Protein AF-A0A524F350-F1 (afdb_monomer)

Solvent-accessible surface area (backbone atoms only — not comparable to full-atom values): 4124 Å² total; per-residue (Å²): 144,66,76,73,67,62,66,73,65,63,85,78,63,87,64,96,65,64,65,67,65,50,51,53,48,45,42,73,74,67,43,89,73,82,57,70,68,57,53,52,52,49,49,54,50,51,54,51,54,52,49,55,52,50,55,51,50,50,52,52,29,56,74,68,77,90

Nearest PDB structures (foldseek):
  7bp4-assembly2_A  TM=8.048E-01  e=3.650E-01  Arabidopsis thaliana
  7egg-assembly1_F  TM=9.237E-01  e=9.153E-01  Homo sapiens
  6f3t-assembly1_E  TM=8.993E-01  e=1.054E+00  Homo sapiens
  7egb-assembly1_F  TM=9.237E-01  e=2.138E+00  Homo sapiens
  8xjv-assembly1_v  TM=5.453E-01  e=8.528E-01  Xenopus laevis

Secondary structure (DSSP, 8-state):
--STHHHHGGGS---SS-HHHHHHHHHHTT-S---HHHHHHHHHHHHHHHHHHHHHHHHHHHHTT-

Foldseek 3Di:
DPPVVVVVVPPDDPQPDDQVVQVVVCVVVPDPDDDSVNSVVVSVVCVVVVVVVVVVVVVVCVVVVD

pLDDT: mean 85.28, std 18.33, range [46.53, 98.25]

Radius of gyration: 15.68 Å; Cα contacts (8 Å, |Δi|>4): 18; chains: 1; bounding box: 36×36×39 Å

Mean predicted aligned error: 7.86 Å

Sequence (66 aa):
MTKLRRIIKMAKKKRSFAWSPLRKLMKKSGANIVARNAVDLLILNLEEVATDLTQQALKFAKHAER

Structure (mmCIF, N/CA/C/O backbone):
data_AF-A0A524F350-F1
#
_entry.id   AF-A0A524F350-F1
#
loop_
_atom_site.group_PDB
_atom_site.id
_atom_site.type_symbol
_atom_site.label_atom_id
_atom_site.label_alt_id
_atom_site.label_comp_id
_atom_site.label_asym_id
_atom_site.label_entity_id
_atom_site.label_seq_id
_atom_site.pdbx_PDB_ins_code
_atom_site.Cartn_x
_atom_site.Cartn_y
_atom_site.Cartn_z
_atom_site.occupancy
_atom_site.B_iso_or_equiv
_atom_site.auth_seq_id
_atom_site.auth_comp_id
_atom_site.auth_asym_id
_atom_site.auth_atom_id
_atom_site.pdbx_PDB_model_num
ATOM 1 N N . MET A 1 1 ? 2.942 28.481 0.620 1.00 49.91 1 MET A N 1
ATOM 2 C CA . MET A 1 1 ? 4.365 28.070 0.735 1.00 49.91 1 MET A CA 1
ATOM 3 C C . MET A 1 1 ? 4.515 26.770 1.551 1.00 49.91 1 MET A C 1
ATOM 5 O O . MET A 1 1 ? 5.192 26.759 2.569 1.00 49.91 1 MET A O 1
ATOM 9 N N . THR A 1 2 ? 3.873 25.662 1.144 1.00 46.53 2 THR A N 1
ATOM 10 C CA . THR A 1 2 ? 3.748 24.452 2.004 1.00 46.53 2 THR A CA 1
ATOM 11 C C . THR A 1 2 ? 3.871 23.102 1.283 1.00 46.53 2 THR A C 1
ATOM 13 O O . THR A 1 2 ? 4.243 22.121 1.920 1.00 46.53 2 THR A O 1
ATOM 16 N N . LYS A 1 3 ? 3.651 23.018 -0.038 1.00 50.94 3 LYS A N 1
ATOM 17 C CA . LYS A 1 3 ? 3.717 21.735 -0.775 1.00 50.94 3 LYS A CA 1
ATOM 18 C C . LY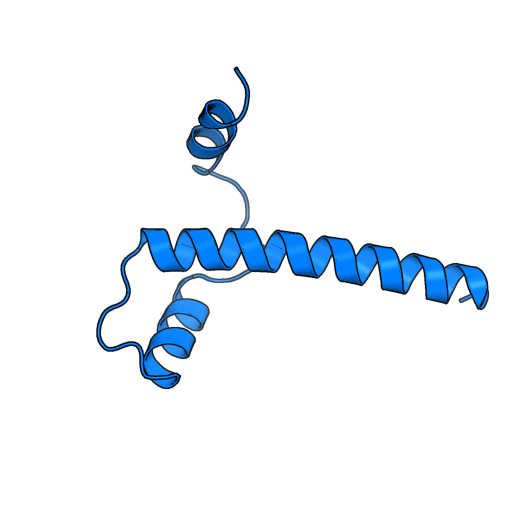S A 1 3 ? 5.153 21.222 -0.979 1.00 50.94 3 LYS A C 1
ATOM 20 O O . LYS A 1 3 ? 5.394 20.022 -0.913 1.00 50.94 3 LYS A O 1
ATOM 25 N N . LEU A 1 4 ? 6.120 22.133 -1.129 1.00 46.81 4 LEU A N 1
ATOM 26 C CA . LEU A 1 4 ? 7.516 21.801 -1.451 1.00 46.81 4 LEU A CA 1
ATOM 27 C C . LEU A 1 4 ? 8.291 21.164 -0.276 1.00 46.81 4 LEU A C 1
ATOM 29 O O . LEU A 1 4 ? 9.150 20.313 -0.487 1.00 46.81 4 LEU A O 1
ATOM 33 N N . ARG A 1 5 ? 7.953 21.508 0.978 1.00 47.28 5 ARG A N 1
ATOM 34 C CA . ARG A 1 5 ? 8.639 20.980 2.178 1.00 47.28 5 ARG A CA 1
ATOM 35 C C . ARG A 1 5 ? 8.333 19.504 2.463 1.00 47.28 5 ARG A C 1
ATOM 37 O O . ARG A 1 5 ? 9.095 18.858 3.177 1.00 47.28 5 ARG A O 1
ATOM 44 N N . ARG A 1 6 ? 7.247 18.948 1.908 1.00 52.16 6 ARG A N 1
ATOM 45 C CA . ARG A 1 6 ? 6.849 17.546 2.147 1.00 52.16 6 ARG A CA 1
ATOM 46 C C . ARG A 1 6 ? 7.790 16.550 1.462 1.00 52.16 6 ARG A C 1
ATOM 48 O O . ARG A 1 6 ? 8.017 15.470 1.994 1.00 52.16 6 ARG A O 1
ATOM 55 N N . ILE A 1 7 ? 8.376 16.947 0.332 1.00 53.5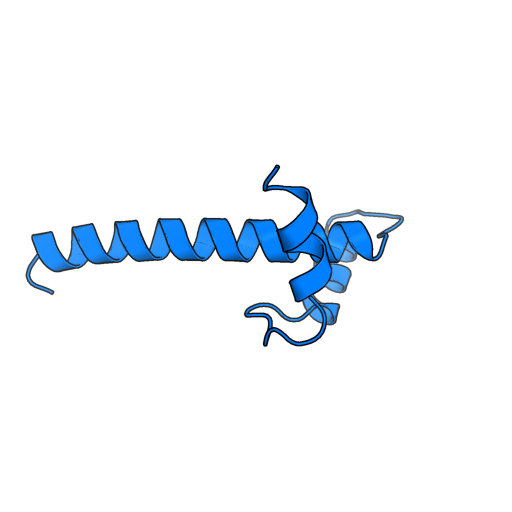3 7 ILE A N 1
ATOM 56 C CA . ILE A 1 7 ? 9.218 16.088 -0.511 1.00 53.53 7 ILE A CA 1
ATOM 57 C C . ILE A 1 7 ? 10.573 15.814 0.170 1.00 53.53 7 ILE A C 1
ATOM 59 O O . ILE A 1 7 ? 11.070 14.693 0.157 1.00 53.53 7 ILE A O 1
ATOM 63 N N . ILE A 1 8 ? 11.137 16.814 0.859 1.00 51.00 8 ILE A N 1
ATOM 64 C CA . ILE A 1 8 ? 12.491 16.745 1.443 1.00 51.00 8 ILE A CA 1
ATOM 65 C C . ILE A 1 8 ? 12.530 15.875 2.723 1.00 51.00 8 ILE A C 1
ATOM 67 O O . ILE A 1 8 ? 13.560 15.295 3.056 1.00 51.00 8 ILE A O 1
ATOM 71 N N . LYS A 1 9 ? 11.395 15.673 3.414 1.00 47.88 9 LYS A N 1
ATOM 72 C CA . LYS A 1 9 ? 11.307 14.830 4.632 1.00 47.88 9 LYS A CA 1
ATOM 73 C C . LYS A 1 9 ? 11.205 13.316 4.339 1.00 47.88 9 LYS A C 1
ATOM 75 O O . LYS A 1 9 ? 11.050 12.520 5.264 1.00 47.88 9 LYS A O 1
ATOM 80 N N . MET A 1 10 ? 11.290 12.894 3.073 1.00 53.09 10 MET A N 1
ATOM 81 C CA . MET A 1 10 ? 11.153 11.489 2.646 1.00 53.09 10 MET A CA 1
ATOM 82 C C . MET A 1 10 ? 12.412 10.626 2.858 1.00 53.09 10 MET A C 1
ATOM 84 O O . MET A 1 10 ? 12.381 9.432 2.569 1.00 53.09 10 MET A O 1
ATOM 88 N N . ALA A 1 11 ? 13.509 11.188 3.375 1.00 49.25 11 ALA A N 1
ATOM 89 C CA . ALA A 1 11 ? 14.791 10.485 3.445 1.00 49.25 11 ALA A CA 1
ATOM 90 C C . ALA A 1 11 ? 14.899 9.411 4.550 1.00 49.25 11 ALA A C 1
ATOM 92 O O . ALA A 1 11 ? 15.838 8.625 4.510 1.00 49.25 11 ALA A O 1
ATOM 93 N N . LYS A 1 12 ? 13.971 9.327 5.520 1.00 50.50 12 LYS A N 1
ATOM 94 C CA . LYS A 1 12 ? 14.050 8.319 6.608 1.00 50.50 12 LYS A CA 1
ATOM 95 C C . LYS A 1 12 ? 12.708 7.906 7.238 1.00 50.50 12 LYS A C 1
ATOM 97 O O . LYS A 1 12 ? 12.673 7.453 8.378 1.00 50.50 12 LYS A O 1
ATOM 102 N N . LYS A 1 13 ? 11.577 8.053 6.539 1.00 58.69 13 LYS A N 1
ATOM 103 C CA . LYS A 1 13 ? 10.289 7.561 7.065 1.00 58.69 13 LYS A CA 1
ATOM 104 C C . LYS A 1 13 ? 10.199 6.048 6.821 1.00 58.69 13 LYS A C 1
ATOM 106 O O . LYS A 1 13 ? 10.328 5.628 5.672 1.00 58.69 13 LYS A O 1
ATOM 111 N N . LYS A 1 14 ? 9.988 5.237 7.872 1.00 64.06 14 LYS A N 1
ATOM 112 C CA . LYS A 1 14 ? 9.550 3.834 7.718 1.00 64.06 14 LYS A CA 1
ATOM 113 C C . LYS A 1 14 ? 8.302 3.859 6.832 1.00 64.06 14 LYS A C 1
ATOM 115 O O . LYS A 1 14 ? 7.289 4.421 7.238 1.00 64.06 14 LYS A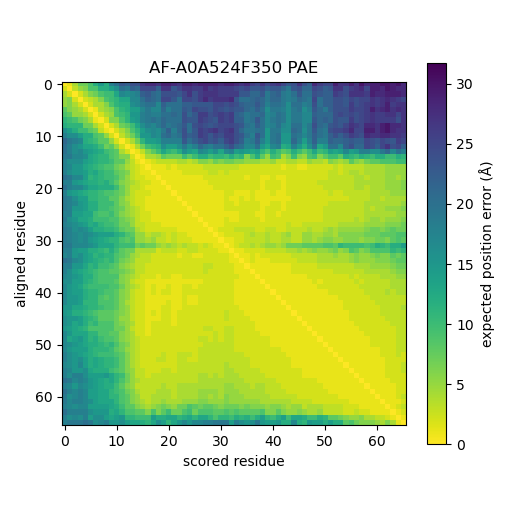 O 1
ATOM 120 N N . ARG A 1 15 ? 8.418 3.349 5.608 1.00 73.19 15 ARG A N 1
ATOM 121 C CA . ARG A 1 15 ? 7.300 3.274 4.663 1.00 73.19 15 ARG A CA 1
ATOM 122 C C . ARG A 1 15 ? 6.404 2.115 5.077 1.00 73.19 15 ARG A C 1
ATOM 124 O O . ARG A 1 15 ? 6.923 1.053 5.423 1.00 73.19 15 ARG A O 1
ATOM 131 N N . SER A 1 16 ? 5.090 2.313 5.024 1.00 89.12 16 SER A N 1
ATOM 132 C CA . SER A 1 16 ? 4.122 1.257 5.368 1.00 89.12 16 SER A CA 1
ATOM 133 C C . SER A 1 16 ? 4.071 0.170 4.290 1.00 89.12 16 SER A C 1
ATOM 135 O O . SER A 1 16 ? 3.744 -0.979 4.569 1.00 89.12 16 SER A O 1
ATOM 137 N N . PHE A 1 17 ? 4.467 0.523 3.062 1.00 92.69 17 PHE A N 1
ATOM 138 C CA . PHE A 1 17 ? 4.543 -0.382 1.922 1.00 92.69 17 PHE A CA 1
ATOM 139 C C . PHE A 1 17 ? 5.979 -0.566 1.425 1.00 92.69 17 PHE A C 1
ATOM 141 O O . PHE A 1 17 ? 6.761 0.385 1.316 1.00 92.69 17 PHE A O 1
ATOM 148 N N . ALA A 1 18 ? 6.311 -1.806 1.063 1.00 94.25 18 ALA A N 1
ATOM 149 C CA . ALA A 1 18 ? 7.608 -2.156 0.504 1.00 94.25 18 ALA A CA 1
ATOM 150 C C . ALA A 1 18 ? 7.690 -1.807 -0.992 1.00 94.25 18 ALA A C 1
ATOM 152 O O . ALA A 1 18 ? 6.821 -2.156 -1.791 1.00 94.25 18 ALA A O 1
ATOM 153 N N . TRP A 1 19 ? 8.793 -1.173 -1.390 1.00 93.69 19 TRP A N 1
ATOM 154 C CA . TRP A 1 19 ? 8.988 -0.690 -2.760 1.00 93.69 19 TRP A CA 1
ATOM 155 C C . TRP A 1 19 ? 9.105 -1.822 -3.795 1.00 93.69 19 TRP A C 1
ATOM 157 O O . TRP A 1 19 ? 8.482 -1.762 -4.853 1.00 93.69 19 TRP A O 1
ATOM 167 N N . SER A 1 20 ? 9.887 -2.868 -3.494 1.00 94.81 20 SER A N 1
ATOM 168 C CA . SER A 1 20 ? 10.162 -3.963 -4.441 1.00 94.81 20 SER A CA 1
ATOM 169 C C . SER A 1 20 ? 8.899 -4.756 -4.824 1.00 94.81 20 SER A C 1
ATOM 171 O O . SER A 1 20 ? 8.633 -4.885 -6.025 1.00 94.81 20 SER A O 1
ATOM 173 N N . PRO A 1 21 ? 8.054 -5.199 -3.867 1.00 96.38 21 PRO A N 1
ATOM 174 C CA . PRO A 1 21 ? 6.783 -5.844 -4.191 1.00 96.38 21 PRO A CA 1
ATOM 175 C C . PRO A 1 21 ? 5.850 -4.962 -5.024 1.00 96.38 21 PRO A C 1
ATOM 177 O O . PRO A 1 21 ? 5.277 -5.447 -5.998 1.00 96.38 21 PRO A O 1
ATOM 180 N N . LEU A 1 22 ? 5.747 -3.665 -4.711 1.00 96.19 22 LEU A N 1
ATOM 181 C CA . LEU A 1 22 ? 4.909 -2.740 -5.480 1.00 96.19 22 LEU A CA 1
ATOM 182 C C . LEU A 1 22 ? 5.407 -2.562 -6.911 1.00 96.19 22 LEU A C 1
ATOM 184 O O . LEU A 1 22 ? 4.622 -2.666 -7.851 1.00 96.19 22 LEU A O 1
ATOM 188 N N . ARG A 1 23 ? 6.716 -2.376 -7.112 1.00 96.75 23 ARG A N 1
ATOM 189 C CA . ARG A 1 23 ? 7.270 -2.316 -8.470 1.00 96.75 23 ARG A CA 1
ATOM 190 C C . ARG A 1 23 ? 7.011 -3.611 -9.240 1.00 96.75 23 ARG A C 1
ATOM 192 O O . ARG A 1 23 ? 6.676 -3.551 -10.422 1.00 96.75 23 ARG A O 1
ATOM 199 N N . LYS A 1 24 ? 7.164 -4.774 -8.595 1.00 97.06 24 LYS A N 1
ATOM 200 C CA . LYS A 1 24 ? 6.874 -6.078 -9.213 1.00 97.06 24 LYS A CA 1
ATOM 201 C C . LY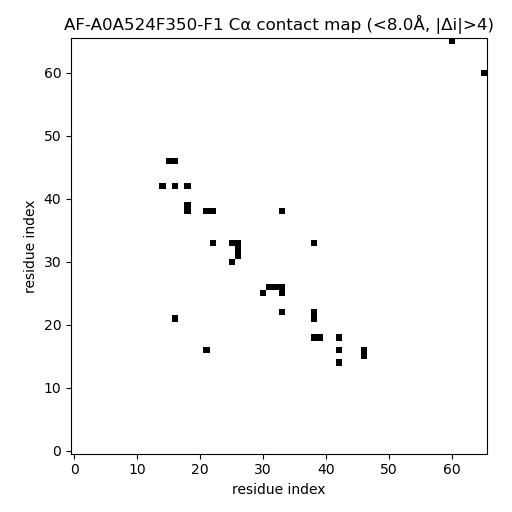S A 1 24 ? 5.397 -6.191 -9.600 1.00 97.06 24 LYS A C 1
ATOM 203 O O . LYS A 1 24 ? 5.104 -6.657 -10.698 1.00 97.06 24 LYS A O 1
ATOM 208 N N . LEU A 1 25 ? 4.491 -5.723 -8.742 1.00 97.31 25 LEU A N 1
ATOM 209 C CA . LEU A 1 25 ? 3.060 -5.674 -9.031 1.00 97.31 25 LEU A CA 1
ATOM 210 C C . LEU A 1 25 ? 2.768 -4.777 -10.240 1.00 97.31 25 LEU A C 1
ATOM 212 O O . LEU A 1 25 ? 2.110 -5.231 -11.165 1.00 97.31 25 LEU A O 1
ATOM 216 N N . MET A 1 26 ? 3.335 -3.567 -10.296 1.00 97.00 26 MET A N 1
ATOM 217 C CA . MET A 1 26 ? 3.167 -2.661 -11.443 1.00 97.00 26 MET A CA 1
ATOM 218 C C . MET A 1 26 ? 3.606 -3.312 -12.760 1.00 97.00 26 MET A C 1
ATOM 220 O O . MET A 1 26 ? 2.896 -3.221 -13.759 1.00 97.00 26 MET A O 1
ATOM 224 N N . LYS A 1 27 ? 4.748 -4.015 -12.760 1.00 96.94 27 LYS A N 1
ATOM 225 C CA . LYS A 1 27 ? 5.207 -4.793 -13.922 1.00 96.94 27 LYS A CA 1
ATOM 226 C C . LYS A 1 27 ? 4.208 -5.885 -14.306 1.00 96.94 27 LYS A C 1
ATOM 228 O O . LYS A 1 27 ? 3.877 -6.012 -15.480 1.00 96.94 27 LYS A O 1
ATOM 233 N N . LYS A 1 28 ? 3.716 -6.647 -13.322 1.00 97.50 28 LYS A N 1
ATOM 234 C CA . LYS A 1 28 ? 2.730 -7.717 -13.534 1.00 97.50 28 LYS A CA 1
ATOM 235 C C . LYS A 1 28 ? 1.407 -7.182 -14.096 1.00 97.50 28 LYS A C 1
ATOM 237 O O . LYS A 1 28 ? 0.776 -7.870 -14.885 1.00 97.50 28 LYS A O 1
ATOM 242 N N . SER A 1 29 ? 1.030 -5.957 -13.742 1.00 96.75 29 SER A N 1
ATOM 243 C CA . SER A 1 29 ? -0.162 -5.273 -14.257 1.00 96.75 29 SER A CA 1
ATOM 244 C C . SER A 1 29 ? 0.023 -4.646 -15.649 1.00 96.75 29 SER A C 1
ATOM 246 O O . SER A 1 29 ? -0.845 -3.902 -16.089 1.00 96.75 29 SER A O 1
ATOM 248 N N . GLY A 1 30 ? 1.140 -4.908 -16.341 1.00 96.00 30 GLY A N 1
ATOM 249 C CA . GLY A 1 30 ? 1.370 -4.455 -17.720 1.00 96.00 30 GLY A CA 1
ATOM 250 C C . GLY A 1 30 ? 2.217 -3.186 -17.867 1.00 96.00 30 GLY A C 1
ATOM 251 O O . GLY A 1 30 ? 2.411 -2.710 -18.984 1.00 96.00 30 GLY A O 1
ATOM 252 N N . ALA A 1 31 ? 2.777 -2.632 -16.783 1.00 95.12 31 ALA A N 1
ATOM 253 C CA . ALA A 1 31 ? 3.661 -1.471 -16.897 1.00 95.12 31 ALA A CA 1
ATOM 254 C C . ALA A 1 31 ? 5.022 -1.864 -17.506 1.00 95.12 31 ALA A C 1
ATOM 256 O O . ALA A 1 31 ? 5.906 -2.383 -16.818 1.00 95.12 31 ALA A O 1
ATOM 257 N N . ASN A 1 32 ? 5.239 -1.572 -18.793 1.00 92.62 32 ASN A N 1
ATOM 258 C CA . ASN A 1 32 ? 6.493 -1.919 -19.472 1.00 92.62 32 ASN A CA 1
ATOM 259 C C . ASN A 1 32 ? 7.713 -1.164 -18.906 1.00 92.62 32 ASN A C 1
ATOM 261 O O . ASN A 1 32 ? 8.800 -1.724 -18.800 1.00 92.62 32 ASN A O 1
ATOM 265 N N . ILE A 1 33 ? 7.546 0.070 -18.419 1.00 93.12 33 ILE A N 1
ATOM 266 C CA . ILE A 1 33 ? 8.593 0.863 -17.750 1.00 93.12 33 ILE A CA 1
ATOM 267 C C . ILE A 1 33 ? 8.026 1.421 -16.443 1.00 93.12 33 ILE A C 1
ATOM 269 O O . ILE A 1 33 ? 6.905 1.911 -16.404 1.00 93.12 33 ILE A O 1
ATOM 273 N N . VAL A 1 34 ? 8.800 1.321 -15.358 1.00 94.50 34 VAL A N 1
ATOM 274 C CA . VAL A 1 34 ? 8.396 1.812 -14.032 1.00 94.50 34 VAL A CA 1
ATOM 275 C C . VAL A 1 34 ? 9.514 2.678 -13.475 1.00 94.50 34 VAL A C 1
ATOM 277 O O . VAL A 1 34 ? 10.559 2.163 -13.062 1.00 94.50 34 VAL A O 1
ATOM 280 N N . ALA A 1 35 ? 9.287 3.989 -13.489 1.00 94.56 35 ALA A N 1
ATOM 281 C CA . ALA A 1 35 ? 10.201 4.971 -12.929 1.00 94.56 35 ALA A CA 1
ATOM 282 C C . ALA A 1 35 ? 10.164 4.942 -11.390 1.00 94.56 35 ALA A C 1
ATOM 284 O O . ALA A 1 35 ? 9.142 4.618 -10.784 1.00 94.56 35 ALA A O 1
ATOM 285 N N . ARG A 1 36 ? 11.284 5.281 -10.738 1.00 90.62 36 ARG A N 1
ATOM 286 C CA . ARG A 1 36 ? 11.396 5.251 -9.266 1.00 90.62 36 ARG A CA 1
ATOM 287 C C . 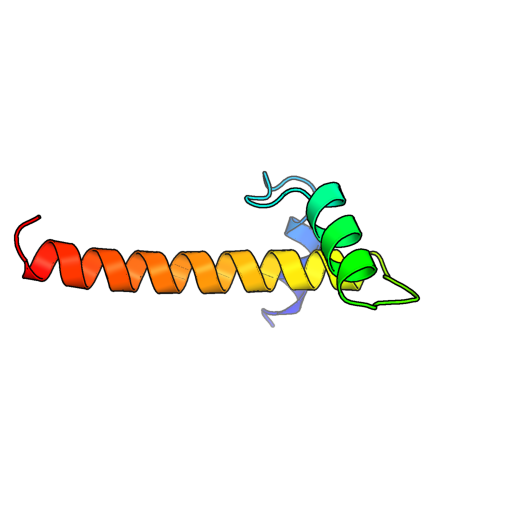ARG A 1 36 ? 10.371 6.166 -8.592 1.00 90.62 36 ARG A C 1
ATOM 289 O O . ARG A 1 36 ? 9.678 5.725 -7.679 1.00 90.62 36 ARG A O 1
ATOM 296 N N . ASN A 1 37 ? 10.244 7.391 -9.099 1.00 91.19 37 ASN A N 1
ATOM 297 C CA . ASN A 1 37 ? 9.295 8.393 -8.617 1.00 91.19 37 ASN A CA 1
ATOM 298 C C . ASN A 1 37 ? 7.832 7.942 -8.751 1.00 91.19 37 ASN A C 1
ATOM 300 O O . ASN A 1 37 ? 7.019 8.299 -7.907 1.00 91.19 37 ASN A O 1
ATOM 304 N N . ALA A 1 38 ? 7.495 7.137 -9.763 1.00 94.69 38 ALA A N 1
ATOM 305 C CA . ALA A 1 38 ? 6.147 6.597 -9.922 1.00 94.69 38 ALA A CA 1
ATOM 306 C C . ALA A 1 38 ? 5.796 5.626 -8.784 1.00 94.69 38 ALA A C 1
ATOM 308 O O . ALA A 1 38 ? 4.710 5.708 -8.217 1.00 94.69 38 ALA A O 1
ATOM 309 N N . VAL A 1 39 ? 6.733 4.751 -8.399 1.00 95.12 39 VAL A N 1
ATOM 310 C CA . VAL A 1 39 ? 6.542 3.846 -7.252 1.00 95.12 39 VAL A CA 1
ATOM 311 C C . VAL A 1 39 ? 6.466 4.638 -5.947 1.00 95.12 39 VAL A C 1
ATOM 313 O O . VAL A 1 39 ? 5.640 4.334 -5.094 1.00 95.12 39 VAL A O 1
ATOM 316 N N . ASP A 1 40 ? 7.298 5.671 -5.791 1.00 93.50 40 ASP A N 1
ATOM 317 C CA . ASP A 1 40 ? 7.252 6.547 -4.616 1.00 93.50 40 ASP A CA 1
ATOM 318 C C . ASP A 1 40 ? 5.901 7.270 -4.502 1.00 93.50 40 ASP A C 1
ATOM 320 O O . ASP A 1 40 ? 5.317 7.304 -3.420 1.00 93.50 40 ASP A O 1
ATOM 324 N N . LEU A 1 41 ? 5.371 7.792 -5.613 1.00 94.50 41 LEU A N 1
ATOM 325 C CA . LEU A 1 41 ? 4.060 8.441 -5.656 1.00 94.50 41 LEU A CA 1
ATOM 326 C C . LEU A 1 41 ? 2.925 7.457 -5.355 1.00 94.50 41 LEU A C 1
ATOM 328 O O . LEU A 1 41 ? 2.007 7.796 -4.611 1.00 94.50 41 LEU A O 1
ATOM 332 N N . LEU A 1 42 ? 3.006 6.235 -5.886 1.00 94.94 42 LEU A N 1
ATOM 333 C CA . LEU A 1 42 ? 2.037 5.184 -5.584 1.00 94.94 42 LEU A CA 1
ATOM 334 C C . LEU A 1 42 ? 2.042 4.836 -4.092 1.00 94.94 42 LEU A C 1
ATOM 336 O O . LEU A 1 42 ? 0.977 4.729 -3.499 1.00 94.94 42 LEU A O 1
ATOM 340 N N . ILE A 1 43 ? 3.219 4.709 -3.471 1.00 95.25 43 ILE A N 1
ATOM 341 C CA . ILE A 1 43 ? 3.324 4.469 -2.024 1.00 95.25 43 ILE A CA 1
ATOM 342 C C . ILE A 1 43 ? 2.645 5.591 -1.239 1.00 95.25 43 ILE A C 1
ATOM 344 O O . ILE A 1 43 ? 1.891 5.302 -0.318 1.00 95.25 43 ILE A O 1
ATOM 348 N N . LEU A 1 44 ? 2.882 6.853 -1.608 1.00 93.12 44 LEU A N 1
ATOM 349 C CA . LEU A 1 44 ? 2.255 7.993 -0.933 1.00 93.12 44 LEU A CA 1
ATOM 350 C C . LEU A 1 44 ? 0.726 7.949 -1.035 1.00 93.12 44 LEU A C 1
ATOM 352 O O . LEU A 1 44 ? 0.055 8.137 -0.026 1.00 93.12 44 LEU A O 1
ATOM 356 N N . ASN A 1 45 ? 0.194 7.659 -2.224 1.00 95.50 45 ASN A N 1
ATOM 357 C CA . ASN A 1 45 ? -1.247 7.527 -2.438 1.00 95.50 45 ASN A CA 1
ATOM 358 C C . ASN A 1 45 ? -1.830 6.360 -1.618 1.00 95.50 45 ASN A C 1
ATOM 360 O O . ASN A 1 45 ? -2.814 6.524 -0.907 1.00 95.50 45 ASN A O 1
ATOM 364 N N . LEU A 1 46 ? -1.174 5.196 -1.628 1.00 96.06 46 LEU A N 1
ATOM 365 C CA . LEU A 1 46 ? -1.617 4.043 -0.839 1.00 96.06 46 LEU A CA 1
ATOM 366 C C . LEU A 1 46 ? -1.603 4.321 0.669 1.00 96.06 46 LEU A C 1
ATOM 368 O O . LEU A 1 46 ? -2.493 3.857 1.375 1.00 96.06 46 LEU A O 1
ATOM 372 N N . GLU A 1 47 ? -0.619 5.068 1.176 1.00 95.31 47 GLU A N 1
ATOM 373 C CA . GLU A 1 47 ? -0.589 5.481 2.586 1.00 95.31 47 GLU A CA 1
ATOM 374 C C . GLU A 1 47 ? -1.745 6.432 2.939 1.00 95.31 47 GLU A C 1
ATOM 376 O O . GLU A 1 47 ? -2.320 6.309 4.022 1.00 95.31 47 GLU A O 1
ATOM 381 N N . GLU A 1 48 ? -2.101 7.352 2.039 1.00 94.88 48 GLU A N 1
ATOM 382 C CA . GLU A 1 48 ? -3.244 8.262 2.202 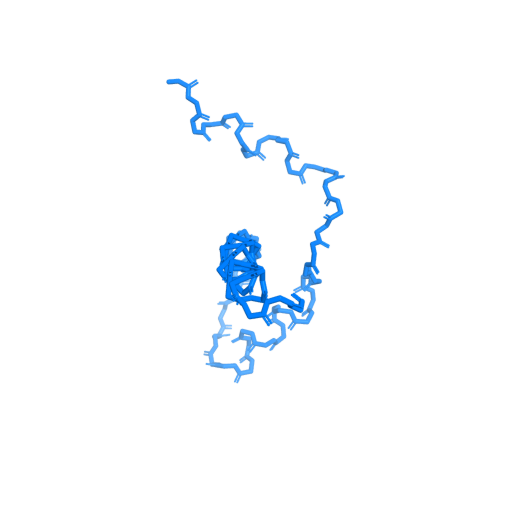1.00 94.88 48 GLU A CA 1
ATOM 383 C C . GLU A 1 48 ? -4.567 7.483 2.212 1.00 94.88 48 GLU A C 1
ATOM 385 O O . GLU A 1 48 ? -5.287 7.512 3.209 1.00 94.88 48 GLU A O 1
ATOM 390 N N . VAL A 1 49 ? -4.808 6.660 1.188 1.00 97.44 49 VAL A N 1
ATOM 391 C CA . VAL A 1 49 ? -6.017 5.826 1.076 1.00 97.44 49 VAL A CA 1
ATOM 392 C C . VAL A 1 49 ? -6.161 4.866 2.258 1.00 97.44 49 VAL A C 1
ATOM 394 O O . VAL A 1 49 ? -7.252 4.725 2.808 1.00 97.44 49 VAL A O 1
ATOM 397 N N . ALA A 1 50 ? -5.074 4.214 2.685 1.00 96.88 50 ALA A N 1
ATOM 398 C CA . ALA A 1 50 ? -5.115 3.315 3.836 1.00 96.88 50 ALA A CA 1
ATOM 399 C C . ALA A 1 50 ? -5.478 4.059 5.130 1.00 96.88 50 ALA A C 1
ATOM 401 O O . ALA A 1 50 ? -6.227 3.529 5.953 1.00 96.88 50 ALA A O 1
AT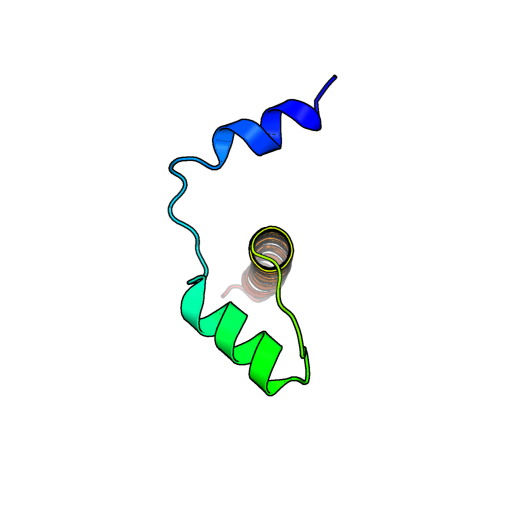OM 402 N N . THR A 1 51 ? -4.971 5.284 5.306 1.00 96.31 51 THR A N 1
ATOM 403 C CA . THR A 1 51 ? -5.286 6.116 6.475 1.00 96.31 51 THR A CA 1
ATOM 404 C C . THR A 1 51 ? -6.764 6.491 6.484 1.00 96.31 51 THR A C 1
ATOM 406 O O . THR A 1 51 ? -7.437 6.276 7.494 1.00 96.31 51 THR A O 1
ATOM 409 N N . ASP A 1 52 ? -7.278 6.983 5.361 1.00 97.69 52 ASP A N 1
ATOM 410 C CA . ASP A 1 52 ? -8.666 7.434 5.242 1.00 97.69 52 ASP A CA 1
ATOM 411 C C . ASP A 1 52 ? -9.648 6.275 5.438 1.00 97.69 52 ASP A C 1
ATOM 413 O O . ASP A 1 52 ? -10.591 6.373 6.230 1.00 97.69 52 ASP A O 1
ATOM 417 N N . LEU A 1 53 ? -9.372 5.134 4.799 1.00 98.25 53 LEU A N 1
ATOM 418 C CA . LEU A 1 53 ? -10.194 3.936 4.932 1.00 98.25 53 LEU A CA 1
ATOM 419 C C . LEU A 1 53 ? -10.195 3.415 6.373 1.00 98.25 53 LEU A C 1
ATOM 421 O O . LEU A 1 53 ? -11.247 3.054 6.899 1.00 98.25 53 LEU A O 1
ATOM 425 N N . THR A 1 54 ? -9.038 3.424 7.041 1.00 97.62 54 THR A N 1
ATOM 426 C CA . THR A 1 54 ? -8.940 3.010 8.450 1.00 97.62 54 THR A CA 1
ATOM 427 C C . THR A 1 54 ? -9.724 3.955 9.357 1.00 97.62 54 THR A C 1
ATOM 429 O O . THR A 1 54 ? -10.439 3.502 10.247 1.00 97.62 54 THR A O 1
ATOM 432 N N . GLN A 1 55 ? -9.649 5.269 9.131 1.00 97.81 55 GLN A N 1
ATOM 433 C CA . GLN A 1 55 ? -10.436 6.236 9.901 1.00 97.81 55 GLN A CA 1
ATOM 434 C C . GLN A 1 55 ? -11.939 6.030 9.714 1.00 97.81 55 GLN A C 1
ATOM 436 O O . GLN A 1 55 ? -12.701 6.139 10.677 1.00 97.81 55 GLN A O 1
ATOM 441 N N . GLN A 1 56 ? -12.376 5.723 8.494 1.00 97.94 56 GLN A N 1
ATOM 442 C CA . GLN A 1 56 ? -13.776 5.431 8.213 1.00 97.94 56 GLN A CA 1
ATOM 443 C C . GLN A 1 56 ? -14.223 4.122 8.875 1.00 97.94 56 GLN A C 1
ATOM 445 O O . GLN A 1 56 ? -15.256 4.103 9.544 1.00 97.94 56 GLN A O 1
ATOM 450 N N . ALA A 1 57 ? -13.414 3.065 8.780 1.00 97.69 57 ALA A N 1
ATOM 451 C CA . ALA A 1 57 ? -13.672 1.798 9.457 1.00 97.69 57 ALA A CA 1
ATOM 452 C C . ALA A 1 57 ? -13.773 1.977 10.981 1.00 97.69 57 ALA A C 1
ATOM 454 O O . ALA A 1 57 ? -14.700 1.460 11.597 1.00 97.69 57 ALA A O 1
ATOM 455 N N . LEU A 1 58 ? -12.891 2.782 11.584 1.00 97.44 58 LEU A N 1
ATOM 456 C CA . LEU A 1 58 ? -12.945 3.100 13.014 1.00 97.44 58 LEU A CA 1
ATOM 457 C C . LEU A 1 58 ? -14.225 3.844 13.407 1.00 97.44 58 LEU A C 1
ATOM 459 O O . LEU A 1 58 ? -14.750 3.607 14.491 1.00 97.44 58 LEU A O 1
ATOM 463 N N . LYS A 1 59 ? -14.740 4.743 12.560 1.00 97.19 59 LYS A N 1
ATOM 464 C CA . LYS A 1 59 ? -16.027 5.414 12.815 1.00 97.19 59 LYS A CA 1
ATOM 465 C C . LYS A 1 59 ? -17.176 4.408 12.823 1.00 97.19 59 LYS A C 1
ATOM 467 O O . LYS A 1 59 ? -18.019 4.476 13.711 1.00 97.19 59 LYS A O 1
ATOM 472 N N . PHE A 1 60 ? -17.187 3.476 11.871 1.00 96.88 60 PHE A N 1
ATOM 473 C CA . PHE A 1 60 ? -18.203 2.425 11.809 1.00 96.88 60 PHE A CA 1
ATOM 474 C C . PHE A 1 60 ? -18.116 1.464 12.994 1.00 96.88 60 PHE A C 1
ATOM 476 O O . PHE A 1 60 ? -19.142 1.173 13.597 1.00 96.88 60 PHE A O 1
ATOM 483 N N . 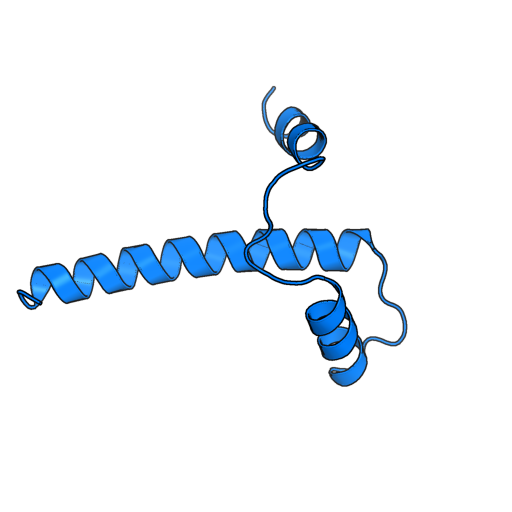ALA A 1 61 ? -16.909 1.038 13.371 1.00 96.94 61 ALA A N 1
ATOM 484 C CA . ALA A 1 61 ? -16.684 0.166 14.521 1.00 96.94 61 ALA A CA 1
ATOM 485 C C . ALA A 1 61 ? -17.172 0.829 15.823 1.00 96.94 61 ALA A C 1
ATOM 487 O O . ALA A 1 61 ? -18.037 0.287 16.507 1.00 96.94 61 ALA A O 1
ATOM 488 N N . LYS A 1 62 ? -16.766 2.087 16.063 1.00 95.62 62 LYS A N 1
ATOM 489 C CA . LYS A 1 62 ? -17.242 2.888 17.204 1.00 95.62 62 LYS A CA 1
ATOM 490 C C . LYS A 1 62 ? -18.758 3.047 17.230 1.00 95.62 62 LYS A C 1
ATOM 492 O O . LYS A 1 62 ? -19.350 2.972 18.299 1.00 95.62 62 LYS A O 1
ATOM 497 N N . HIS A 1 63 ? -19.383 3.282 16.076 1.00 95.19 63 HIS A N 1
ATOM 498 C CA . HIS A 1 63 ? -20.840 3.380 15.987 1.00 95.19 63 HIS A CA 1
ATOM 499 C C . HIS A 1 63 ? -21.534 2.042 16.286 1.00 95.19 63 HIS A C 1
ATOM 501 O O . HIS A 1 63 ? -22.642 2.034 16.805 1.00 95.19 63 HIS A O 1
ATOM 507 N N . ALA A 1 64 ? -20.869 0.925 15.994 1.00 95.56 64 ALA A N 1
ATOM 508 C CA . ALA A 1 64 ? -21.332 -0.425 16.292 1.00 95.56 64 ALA A CA 1
ATOM 509 C C . ALA A 1 64 ? -20.908 -0.936 17.687 1.00 95.56 64 ALA A C 1
ATOM 511 O O . ALA A 1 64 ? -21.062 -2.131 17.945 1.00 95.56 64 ALA A O 1
ATOM 512 N N . GLU A 1 65 ? -20.355 -0.067 18.547 1.00 90.31 65 GLU A N 1
ATOM 513 C CA . GLU A 1 65 ? -19.826 -0.396 19.884 1.00 90.31 65 GLU A CA 1
ATOM 514 C C . GLU A 1 65 ?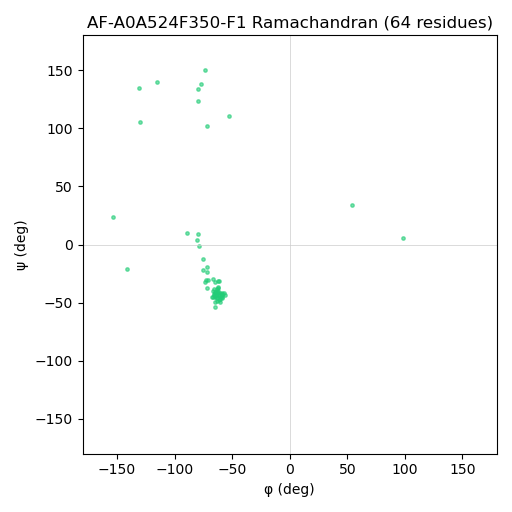 -18.787 -1.539 19.884 1.00 90.31 65 GLU A C 1
ATOM 516 O O . GLU A 1 65 ? -18.719 -2.339 20.821 1.00 90.31 65 GLU A O 1
ATOM 521 N N . ARG A 1 66 ? -17.971 -1.637 18.824 1.00 63.84 66 ARG A N 1
ATOM 522 C CA . ARG A 1 66 ? -16.893 -2.630 18.681 1.00 63.84 66 ARG A CA 1
ATOM 523 C C . ARG A 1 66 ? -15.575 -2.018 18.217 1.00 63.84 66 ARG A C 1
ATOM 525 O O . ARG A 1 66 ? -15.581 -0.903 17.651 1.00 63.84 66 ARG A O 1
#